Protein AF-A0A531LMM4-F1 (afdb_monomer)

Mean predicted aligned error: 3.0 Å

Sequence (105 aa):
LLLYMAEGAMGFPVFQGTPEKGVGIAYMLGSTGGYLAGFVVMAAIVGWAADRGWDRHPIKLFNAMLVAEVVMMAMGFAWLALLIGPEKSWQFGVVPFIVGDLIKV

Foldseek 3Di:
DVVLVVCQQVFHQSDPPPPVCHTHVVSCLPLCVLLVVLVVQLCVQLVVQVVVVLVVPVVSSLVSNVVSLVSSLVSSQVSNCVVPNNVVSCVPRPVVCPVVSNVVD

Structure (mmCIF, N/CA/C/O backbone):
data_AF-A0A531LMM4-F1
#
_entry.id   AF-A0A531LMM4-F1
#
loop_
_atom_site.group_PDB
_atom_site.id
_atom_site.type_symbol
_atom_site.label_atom_id
_atom_site.label_alt_id
_atom_site.label_comp_id
_atom_site.label_asym_id
_atom_site.label_entity_id
_atom_site.label_seq_id
_atom_site.pdbx_PDB_ins_code
_atom_site.Cartn_x
_atom_site.Cartn_y
_atom_site.Cartn_z
_atom_site.occupancy
_atom_site.B_iso_or_equiv
_atom_site.auth_seq_id
_atom_site.auth_comp_id
_atom_site.auth_asym_id
_atom_site.auth_atom_id
_atom_site.pdbx_PDB_model_num
ATOM 1 N N . LEU A 1 1 ? -13.487 -4.847 -3.320 1.00 92.50 1 LEU A N 1
ATOM 2 C CA . LEU A 1 1 ? -12.057 -4.849 -3.707 1.00 92.50 1 LEU A CA 1
ATOM 3 C C . LEU A 1 1 ? -11.716 -5.908 -4.756 1.00 92.50 1 LEU A C 1
ATOM 5 O O . LEU A 1 1 ? -11.157 -5.544 -5.775 1.00 92.50 1 LEU A O 1
ATOM 9 N N . LEU A 1 2 ? -12.056 -7.188 -4.566 1.00 95.38 2 LEU A N 1
ATOM 10 C CA . LEU A 1 2 ? -11.710 -8.227 -5.555 1.00 95.38 2 LEU A CA 1
ATOM 11 C C . LEU A 1 2 ? -12.324 -7.989 -6.945 1.00 95.38 2 LEU A C 1
ATOM 13 O O . LEU A 1 2 ? -11.660 -8.235 -7.941 1.00 95.38 2 LEU A O 1
ATOM 17 N N . LEU A 1 3 ? -13.544 -7.446 -7.017 1.00 96.56 3 LEU A N 1
ATOM 18 C CA . LEU A 1 3 ? -14.152 -7.044 -8.292 1.00 96.56 3 LEU A CA 1
ATOM 19 C C . LEU A 1 3 ? -13.351 -5.938 -8.996 1.00 96.56 3 LEU A C 1
ATOM 21 O O . LEU A 1 3 ? -13.054 -6.076 -10.172 1.00 96.56 3 LEU A O 1
ATOM 25 N N . TYR A 1 4 ? -12.901 -4.918 -8.259 1.00 95.88 4 TYR A N 1
ATOM 26 C CA . TYR A 1 4 ? -12.013 -3.871 -8.785 1.00 95.88 4 TYR A CA 1
ATOM 27 C C . TYR A 1 4 ? -10.687 -4.447 -9.320 1.00 95.88 4 TYR A C 1
ATOM 29 O O . TYR A 1 4 ? -10.205 -4.050 -10.377 1.00 95.88 4 TYR A O 1
ATOM 37 N N . MET A 1 5 ? -10.125 -5.453 -8.637 1.00 96.19 5 MET A N 1
ATOM 38 C CA . MET A 1 5 ? -8.946 -6.175 -9.134 1.00 96.19 5 MET A CA 1
ATOM 39 C C . MET A 1 5 ? -9.252 -6.984 -10.401 1.00 96.19 5 MET A C 1
ATOM 41 O O . MET A 1 5 ? -8.422 -7.031 -11.304 1.00 96.19 5 MET A O 1
ATOM 45 N N . ALA A 1 6 ? -10.435 -7.598 -10.488 1.00 96.25 6 ALA A N 1
ATOM 46 C CA . ALA A 1 6 ? -10.869 -8.336 -11.669 1.00 96.25 6 ALA A CA 1
ATOM 47 C C . ALA A 1 6 ? -11.084 -7.412 -12.878 1.00 96.25 6 ALA A C 1
ATOM 49 O O . ALA A 1 6 ? -10.647 -7.750 -13.973 1.00 96.25 6 ALA A O 1
ATOM 50 N N . GLU A 1 7 ? -11.680 -6.233 -12.687 1.00 96.06 7 GLU A N 1
ATOM 51 C CA . GLU A 1 7 ? -11.817 -5.209 -13.733 1.00 96.06 7 GLU A CA 1
ATOM 52 C C . GLU A 1 7 ? -10.447 -4.805 -14.289 1.00 96.06 7 GLU A C 1
ATOM 54 O O . GLU A 1 7 ? -10.229 -4.821 -15.503 1.00 96.06 7 GLU A O 1
ATOM 59 N N . GLY A 1 8 ? -9.493 -4.525 -13.399 1.00 94.50 8 GLY A N 1
ATOM 60 C CA . GLY A 1 8 ? -8.121 -4.224 -13.788 1.00 94.50 8 GLY A CA 1
ATOM 61 C C . GLY A 1 8 ? -7.437 -5.384 -14.511 1.00 94.50 8 GLY A C 1
ATOM 62 O O . GLY A 1 8 ? -6.783 -5.161 -15.528 1.00 94.50 8 GLY A O 1
ATOM 63 N N . ALA A 1 9 ? -7.640 -6.627 -14.060 1.00 94.12 9 ALA A N 1
ATOM 64 C CA . ALA A 1 9 ? -7.108 -7.827 -14.710 1.00 94.12 9 ALA A CA 1
ATOM 65 C C . ALA A 1 9 ? -7.692 -8.051 -16.116 1.00 94.12 9 ALA A C 1
ATOM 67 O O . ALA A 1 9 ? -6.961 -8.465 -17.017 1.00 94.12 9 ALA A O 1
ATOM 68 N N . MET A 1 10 ? -8.976 -7.729 -16.320 1.00 96.50 10 MET A N 1
ATOM 69 C CA . MET A 1 10 ? -9.651 -7.759 -17.626 1.00 96.50 10 MET A CA 1
ATOM 70 C C . MET A 1 10 ? -9.160 -6.664 -18.586 1.00 96.50 10 MET A C 1
ATOM 72 O O . MET A 1 10 ? -9.524 -6.678 -19.759 1.00 96.50 10 MET A O 1
ATOM 76 N N . GLY A 1 11 ? -8.312 -5.741 -18.122 1.00 93.06 11 GLY A N 1
ATOM 77 C CA . GLY A 1 11 ? -7.701 -4.705 -18.953 1.00 93.06 11 GLY A CA 1
ATOM 78 C C . GLY A 1 11 ? -8.448 -3.375 -18.955 1.00 93.06 11 GLY A C 1
ATOM 79 O O . GLY A 1 11 ? -8.083 -2.491 -19.730 1.00 93.06 11 GLY A O 1
ATOM 80 N N . PHE A 1 12 ? -9.455 -3.196 -18.094 1.00 95.12 12 PHE A N 1
ATOM 81 C CA . PHE A 1 12 ? -10.093 -1.893 -17.937 1.00 95.12 12 PHE A CA 1
ATOM 82 C C . PHE A 1 12 ? -9.137 -0.897 -17.253 1.00 95.12 12 PHE A C 1
ATOM 84 O O . PHE A 1 12 ? -8.413 -1.279 -16.327 1.00 95.12 12 PHE A O 1
ATOM 91 N N . PRO A 1 13 ? -9.125 0.385 -17.671 1.00 93.50 13 PRO A N 1
ATOM 92 C CA . PRO A 1 13 ? -8.215 1.397 -17.140 1.00 93.50 13 PRO A CA 1
ATOM 93 C C . PRO A 1 13 ? -8.704 1.946 -15.787 1.00 93.50 13 PRO A C 1
ATOM 95 O O . PRO A 1 13 ? -9.088 3.105 -15.660 1.00 93.50 13 PRO A O 1
ATOM 98 N N . VAL A 1 14 ? -8.747 1.081 -14.772 1.00 94.44 14 VAL A N 1
ATOM 99 C CA . VAL A 1 14 ? -9.257 1.406 -13.427 1.00 94.44 14 VAL A CA 1
ATOM 100 C C . VAL A 1 14 ? -8.140 1.701 -12.420 1.00 94.44 14 VAL A C 1
ATOM 102 O O . VAL A 1 14 ? -8.394 2.273 -11.357 1.00 94.44 14 VAL A O 1
ATOM 105 N N . PHE A 1 15 ? -6.899 1.310 -12.733 1.00 93.12 15 PHE A N 1
ATOM 106 C CA . PHE A 1 15 ? -5.728 1.564 -11.893 1.00 93.12 15 PHE A CA 1
ATOM 107 C C . PHE A 1 15 ? -5.098 2.927 -12.202 1.00 93.12 15 PHE A C 1
ATOM 109 O O . PHE A 1 15 ? -5.276 3.504 -13.277 1.00 93.12 15 PHE A O 1
ATOM 116 N N . GLN A 1 16 ? -4.320 3.446 -11.254 1.00 90.56 16 GLN A N 1
ATOM 117 C CA . GLN A 1 16 ? -3.695 4.757 -11.386 1.00 90.56 16 GLN A CA 1
ATOM 118 C C . GLN A 1 16 ? -2.738 4.825 -12.589 1.00 90.56 16 GLN A C 1
ATOM 120 O O . GLN A 1 16 ? -1.820 4.011 -12.727 1.00 90.56 16 GLN A O 1
ATOM 125 N N . GLY A 1 17 ? -2.910 5.861 -13.417 1.00 87.56 17 GLY A N 1
ATOM 126 C CA . GLY A 1 17 ? -2.059 6.126 -14.581 1.00 87.56 17 GLY A CA 1
ATOM 127 C C . GLY A 1 17 ? -2.251 5.139 -15.731 1.00 87.56 17 GLY A C 1
ATOM 128 O O . GLY A 1 17 ? -1.331 4.955 -16.523 1.00 87.56 17 GLY A O 1
ATOM 129 N N . THR A 1 18 ? -3.397 4.462 -15.780 1.00 87.19 18 THR A N 1
ATOM 130 C CA . THR A 1 18 ? -3.785 3.614 -16.907 1.00 87.19 18 THR A CA 1
ATOM 131 C C . THR A 1 18 ? -4.709 4.399 -17.848 1.00 87.19 18 THR A C 1
ATOM 133 O O . THR A 1 18 ? -5.528 5.179 -17.356 1.00 87.19 18 THR A O 1
ATOM 136 N N . PRO A 1 19 ? -4.597 4.213 -19.179 1.00 85.44 19 PRO A N 1
ATOM 137 C CA . PRO A 1 19 ? -3.823 3.179 -19.873 1.00 85.44 19 PRO A CA 1
ATOM 138 C C . PRO A 1 19 ? -2.347 3.520 -20.151 1.00 85.44 19 PRO A C 1
ATOM 140 O O . PRO A 1 19 ? -1.613 2.645 -20.607 1.00 85.44 19 PRO A O 1
ATOM 143 N N . GLU A 1 20 ? -1.876 4.741 -19.879 1.00 87.69 20 GLU A N 1
ATOM 144 C CA . GLU A 1 20 ? -0.544 5.198 -20.313 1.00 87.69 20 GLU A CA 1
ATOM 145 C C . GLU A 1 20 ? 0.611 4.383 -19.710 1.00 87.69 20 GLU A C 1
ATOM 147 O O . GLU A 1 20 ? 1.637 4.180 -20.356 1.00 87.69 20 GLU A O 1
ATOM 152 N N . LYS A 1 21 ? 0.447 3.889 -18.477 1.00 82.69 21 LYS A N 1
ATOM 153 C CA . LYS A 1 21 ? 1.429 3.050 -17.769 1.00 82.69 21 LYS A CA 1
ATOM 154 C C . LYS A 1 21 ? 1.178 1.543 -17.923 1.00 82.69 21 LYS A C 1
ATOM 156 O O . LYS A 1 21 ? 1.814 0.751 -17.231 1.00 82.69 21 LYS A O 1
ATOM 161 N N . GLY A 1 22 ? 0.274 1.144 -18.818 1.00 88.25 22 GLY A N 1
ATOM 162 C CA . GLY A 1 22 ? -0.125 -0.245 -19.055 1.00 88.25 22 GLY A CA 1
ATOM 163 C C . GLY A 1 22 ? -1.501 -0.588 -18.478 1.00 88.25 22 GLY A C 1
ATOM 164 O O . GLY A 1 22 ? -2.102 0.204 -17.764 1.00 88.25 22 GLY A O 1
ATOM 165 N N . VAL A 1 23 ? -2.010 -1.778 -18.802 1.00 92.44 23 VAL A N 1
ATOM 166 C CA . VAL A 1 23 ? -3.313 -2.302 -18.348 1.00 92.44 23 VAL A CA 1
ATOM 167 C C . VAL A 1 23 ? -3.233 -3.812 -18.118 1.00 92.44 23 VAL A C 1
ATOM 169 O O . VAL A 1 23 ? -2.266 -4.464 -18.527 1.00 92.44 23 VAL A O 1
ATOM 172 N N . GLY A 1 24 ? -4.262 -4.389 -17.495 1.00 93.06 24 GLY A N 1
ATOM 173 C CA . GLY A 1 24 ? -4.412 -5.840 -17.417 1.00 93.06 24 GLY A CA 1
ATOM 174 C C . GLY A 1 24 ? -3.458 -6.506 -16.431 1.00 93.06 24 GLY A C 1
ATOM 175 O O . GLY A 1 24 ? -2.815 -5.872 -15.591 1.00 93.06 24 GLY A O 1
ATOM 176 N N . ILE A 1 25 ? -3.318 -7.820 -16.592 1.00 92.50 25 ILE A N 1
ATOM 177 C CA . ILE A 1 25 ? -2.416 -8.654 -15.786 1.00 92.50 25 ILE A CA 1
ATOM 178 C C . ILE A 1 25 ? -0.957 -8.179 -15.889 1.00 92.50 25 ILE A C 1
ATOM 180 O O . ILE A 1 25 ? -0.230 -8.240 -14.903 1.00 92.50 25 ILE A O 1
ATOM 184 N N . ALA A 1 26 ? -0.527 -7.653 -17.041 1.00 91.31 26 ALA A N 1
ATOM 185 C CA . ALA A 1 26 ? 0.829 -7.127 -17.208 1.00 91.31 26 ALA A CA 1
ATOM 186 C C . ALA A 1 26 ? 1.114 -5.939 -16.273 1.00 91.31 26 ALA A C 1
ATOM 188 O O . ALA A 1 26 ? 2.182 -5.886 -15.668 1.00 91.31 26 ALA A O 1
ATOM 189 N N . TYR A 1 27 ? 0.147 -5.029 -16.093 1.00 92.50 27 TYR A N 1
ATOM 190 C CA . TYR A 1 27 ? 0.244 -3.966 -15.088 1.00 92.50 27 TYR A CA 1
ATOM 191 C C . TYR A 1 27 ? 0.306 -4.561 -13.676 1.00 92.50 27 TYR A C 1
ATOM 193 O O . TYR A 1 27 ? 1.168 -4.190 -12.882 1.00 92.50 27 TYR A O 1
ATOM 201 N N . MET A 1 28 ? -0.562 -5.535 -13.382 1.00 93.50 28 MET A N 1
ATOM 202 C CA . MET A 1 28 ? -0.640 -6.173 -12.063 1.00 93.50 28 MET A CA 1
ATOM 203 C C . MET A 1 28 ? 0.589 -7.011 -11.696 1.00 93.50 28 MET A C 1
ATOM 205 O O . MET A 1 28 ? 0.830 -7.228 -10.517 1.00 93.50 28 MET A O 1
ATOM 209 N N . LEU A 1 29 ? 1.365 -7.489 -12.668 1.00 93.06 29 LEU A N 1
ATOM 210 C CA . LEU A 1 29 ? 2.630 -8.200 -12.442 1.00 93.06 29 LEU A CA 1
ATOM 211 C C . LEU A 1 29 ? 3.858 -7.285 -12.591 1.00 93.06 29 LEU A C 1
ATOM 213 O O . LEU A 1 29 ? 4.989 -7.742 -12.439 1.00 93.06 29 LEU A O 1
ATOM 217 N N . GLY A 1 30 ? 3.647 -6.001 -12.890 1.00 92.44 30 GLY A N 1
ATOM 218 C CA . GLY A 1 30 ? 4.696 -4.993 -12.994 1.00 92.44 30 GLY A CA 1
ATOM 219 C C . GLY A 1 30 ? 5.163 -4.476 -11.631 1.00 92.44 30 GLY A C 1
ATOM 220 O O . GLY A 1 30 ? 5.045 -5.140 -10.601 1.00 92.44 30 GLY A O 1
ATOM 221 N N . SER A 1 31 ? 5.678 -3.246 -11.598 1.00 92.00 31 SER A N 1
ATOM 222 C CA . SER A 1 31 ? 6.201 -2.615 -10.375 1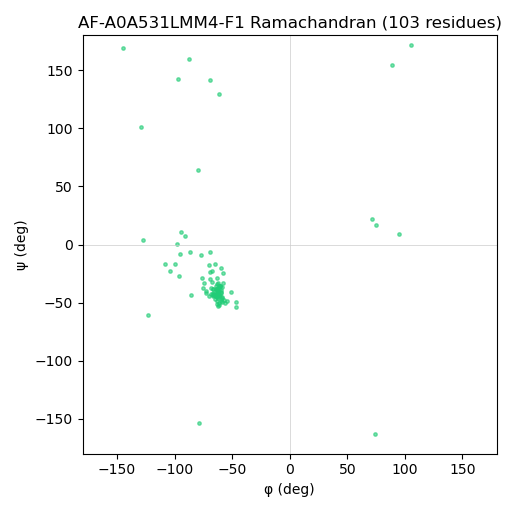.00 92.00 31 SER A CA 1
ATOM 223 C C . SER A 1 31 ? 5.147 -2.357 -9.289 1.00 92.00 31 SER A C 1
ATOM 225 O O . SER A 1 31 ? 5.508 -2.160 -8.133 1.00 92.00 31 SER A O 1
ATOM 227 N N . THR A 1 32 ? 3.856 -2.379 -9.629 1.00 91.12 32 THR A N 1
ATOM 228 C CA . THR A 1 32 ? 2.741 -2.112 -8.705 1.00 91.12 32 THR A CA 1
ATOM 229 C C . THR A 1 32 ? 2.126 -3.378 -8.103 1.00 91.12 32 THR A C 1
ATOM 231 O O . THR A 1 32 ? 1.320 -3.281 -7.178 1.00 91.12 32 THR A O 1
ATOM 234 N N . GLY A 1 33 ? 2.509 -4.569 -8.575 1.00 93.62 33 GLY A N 1
ATOM 235 C CA . GLY A 1 33 ? 1.845 -5.827 -8.221 1.00 93.62 33 GLY A CA 1
ATOM 236 C C . GLY A 1 33 ? 1.822 -6.148 -6.732 1.00 93.62 33 GLY A C 1
ATOM 237 O O . GLY A 1 33 ? 0.766 -6.462 -6.179 1.00 93.62 33 GLY A O 1
ATOM 238 N N . GLY A 1 34 ? 2.962 -5.988 -6.057 1.00 95.75 34 GLY A N 1
ATOM 239 C CA . GLY A 1 34 ? 3.056 -6.188 -4.609 1.00 95.75 34 GLY A CA 1
ATOM 240 C C . GLY A 1 34 ? 2.146 -5.258 -3.807 1.00 95.75 34 GLY A C 1
ATOM 241 O O . GLY A 1 34 ? 1.562 -5.692 -2.817 1.00 95.75 34 GLY A O 1
ATOM 242 N N . TYR A 1 35 ? 1.959 -4.016 -4.264 1.00 96.00 35 TYR A N 1
ATOM 243 C CA . TYR A 1 35 ? 1.061 -3.050 -3.625 1.00 96.00 35 TYR A CA 1
ATOM 244 C C . TYR A 1 35 ? -0.405 -3.413 -3.857 1.00 96.00 35 TYR A C 1
ATOM 246 O O . TYR A 1 35 ? -1.200 -3.335 -2.928 1.00 96.00 35 TYR A O 1
ATOM 254 N N . LEU A 1 36 ? -0.772 -3.874 -5.059 1.00 96.25 36 LEU A N 1
ATOM 255 C CA . L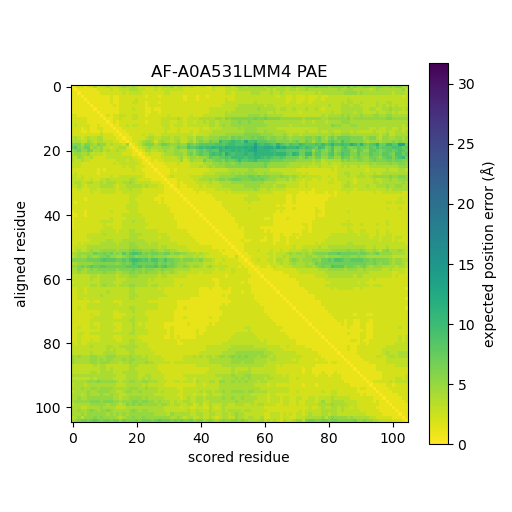EU A 1 36 ? -2.136 -4.333 -5.352 1.00 96.25 36 LEU A CA 1
ATOM 256 C C . LEU A 1 36 ? -2.515 -5.555 -4.504 1.00 96.25 36 LEU A C 1
ATOM 258 O O . LEU A 1 36 ? -3.602 -5.595 -3.926 1.00 96.25 36 LEU A O 1
ATOM 262 N N . ALA A 1 37 ? -1.608 -6.527 -4.381 1.00 96.69 37 ALA A N 1
ATOM 263 C CA . ALA A 1 37 ? -1.792 -7.671 -3.491 1.00 96.69 37 ALA A CA 1
ATOM 264 C C . ALA A 1 37 ? -1.843 -7.233 -2.017 1.00 96.69 37 ALA A C 1
ATOM 266 O O . ALA A 1 37 ? -2.731 -7.656 -1.273 1.00 96.69 37 ALA A O 1
ATOM 267 N N . GLY A 1 38 ? -0.940 -6.337 -1.610 1.00 97.25 38 GLY A N 1
ATOM 268 C CA . GLY A 1 38 ? -0.923 -5.740 -0.278 1.00 97.25 38 GLY A CA 1
ATOM 269 C C . GLY A 1 38 ? -2.219 -4.999 0.060 1.00 97.25 38 GLY A C 1
ATOM 270 O O . GLY A 1 38 ? -2.697 -5.108 1.182 1.00 97.25 38 GLY A O 1
ATOM 271 N N . PHE A 1 39 ? -2.848 -4.333 -0.910 1.00 96.19 39 PHE A N 1
ATOM 272 C CA . PHE A 1 39 ? -4.146 -3.668 -0.753 1.00 96.19 39 PHE A CA 1
ATOM 273 C C . PHE A 1 39 ? -5.260 -4.651 -0.384 1.00 96.19 39 PHE A C 1
ATOM 275 O O . PHE A 1 39 ? -6.122 -4.347 0.441 1.00 96.19 39 PHE A O 1
ATOM 282 N N . VAL A 1 40 ? -5.246 -5.852 -0.970 1.00 97.75 40 VAL A N 1
ATOM 283 C CA . VAL A 1 40 ? -6.205 -6.912 -0.627 1.00 97.75 40 VAL A CA 1
ATOM 284 C C . VAL A 1 40 ? -5.994 -7.392 0.805 1.00 97.75 40 VAL A C 1
ATOM 286 O O . VAL A 1 40 ? -6.963 -7.526 1.554 1.00 97.75 40 VAL A O 1
ATOM 289 N N . VAL A 1 41 ? -4.737 -7.593 1.205 1.00 98.06 41 VAL A N 1
ATOM 290 C CA . VAL A 1 41 ? -4.386 -7.989 2.575 1.00 98.06 41 VAL A CA 1
ATOM 291 C C . VAL A 1 41 ? -4.755 -6.896 3.579 1.00 98.06 41 VAL A C 1
ATOM 293 O O . VAL A 1 41 ? -5.370 -7.190 4.601 1.00 98.06 41 VAL A O 1
ATOM 296 N N . MET A 1 42 ? -4.467 -5.633 3.266 1.00 97.81 42 MET A N 1
ATOM 297 C CA . MET A 1 42 ? -4.849 -4.479 4.076 1.00 97.81 42 MET A CA 1
ATOM 298 C C . MET A 1 42 ? -6.360 -4.434 4.302 1.00 97.81 42 MET A C 1
ATOM 300 O O . MET A 1 42 ? -6.806 -4.340 5.444 1.00 97.81 42 MET A O 1
ATOM 304 N N . ALA A 1 43 ? -7.157 -4.551 3.235 1.00 97.38 43 ALA A N 1
ATOM 305 C CA . ALA A 1 43 ? -8.613 -4.546 3.345 1.00 97.38 43 ALA A CA 1
ATOM 306 C C . ALA A 1 43 ? -9.135 -5.704 4.210 1.00 97.38 43 ALA A C 1
ATOM 308 O O . ALA A 1 43 ? -10.089 -5.518 4.964 1.00 97.38 43 ALA A O 1
ATOM 309 N N . ALA A 1 44 ? -8.499 -6.878 4.146 1.00 97.94 44 ALA A N 1
ATOM 310 C CA . ALA A 1 44 ? -8.840 -8.006 5.006 1.00 97.94 44 ALA A CA 1
ATOM 311 C C . ALA A 1 44 ? -8.514 -7.732 6.485 1.00 97.94 44 ALA A C 1
ATOM 313 O O . ALA A 1 44 ? -9.346 -8.011 7.346 1.00 97.94 44 ALA A O 1
ATOM 314 N N . ILE A 1 45 ? -7.344 -7.152 6.787 1.00 97.94 45 ILE A N 1
ATOM 315 C CA . ILE A 1 45 ? -6.933 -6.802 8.159 1.00 97.94 45 ILE A CA 1
ATOM 316 C C . ILE A 1 45 ? -7.880 -5.755 8.757 1.00 97.94 45 ILE A C 1
ATOM 318 O O . ILE A 1 45 ? -8.402 -5.946 9.857 1.00 97.94 45 ILE A O 1
ATOM 322 N N . VAL A 1 46 ? -8.126 -4.660 8.031 1.00 97.62 46 VAL A N 1
ATOM 323 C CA . VAL A 1 46 ? -8.990 -3.569 8.506 1.00 97.62 46 VAL A CA 1
ATOM 324 C C . VAL A 1 46 ? -10.441 -4.035 8.616 1.00 97.62 46 VAL A C 1
ATOM 326 O O . VAL A 1 46 ? -11.080 -3.773 9.633 1.00 97.62 46 VAL A O 1
ATOM 329 N N . GLY A 1 47 ? -10.947 -4.787 7.631 1.00 9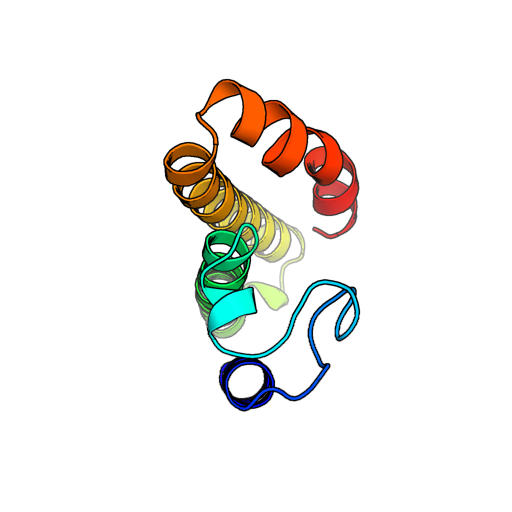7.12 47 GLY A N 1
ATOM 330 C CA . GLY A 1 47 ? -12.292 -5.368 7.675 1.00 97.12 47 GLY A CA 1
ATOM 331 C C . GLY A 1 47 ? -12.484 -6.297 8.875 1.00 97.12 47 GLY A C 1
ATOM 332 O O . GLY A 1 47 ? -13.440 -6.151 9.627 1.00 97.12 47 GLY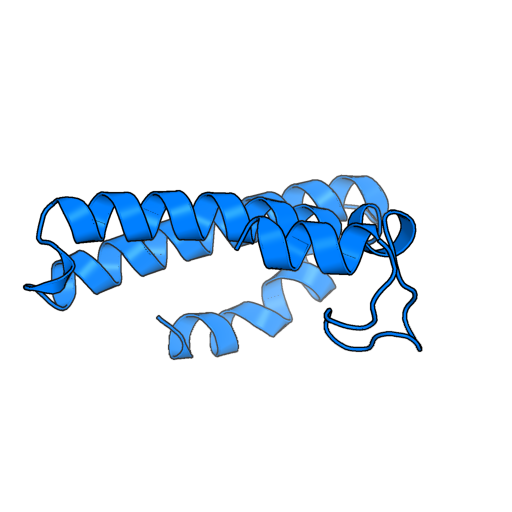 A O 1
ATOM 333 N N . TRP A 1 48 ? -11.512 -7.173 9.143 1.00 97.94 48 TRP A N 1
ATOM 334 C CA . TRP A 1 48 ? -11.532 -8.067 10.304 1.00 97.94 48 TRP A CA 1
ATOM 335 C C . TRP A 1 48 ? -11.546 -7.325 11.652 1.00 97.94 48 TRP A C 1
ATOM 337 O O . TRP A 1 48 ? -12.166 -7.798 12.615 1.00 97.94 48 TRP A O 1
ATOM 347 N N . ALA A 1 49 ? -10.854 -6.184 11.739 1.00 97.38 49 ALA A N 1
ATOM 348 C CA . ALA A 1 49 ? -10.852 -5.332 12.926 1.00 97.38 49 ALA A CA 1
ATOM 349 C C . ALA A 1 49 ? -12.191 -4.593 13.083 1.00 97.38 49 ALA A C 1
ATOM 351 O O . ALA A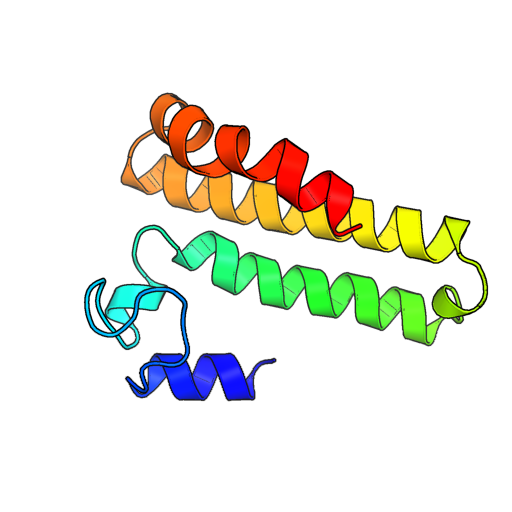 1 49 ? -12.743 -4.538 14.186 1.00 97.38 49 ALA A O 1
ATOM 352 N N . ALA A 1 50 ? -12.745 -4.081 11.981 1.00 97.00 50 ALA A N 1
ATOM 353 C CA . ALA A 1 50 ? -14.059 -3.445 11.954 1.00 97.00 50 ALA A CA 1
ATOM 354 C C . ALA A 1 50 ? -15.172 -4.419 12.379 1.00 97.00 50 ALA A C 1
ATOM 356 O O . ALA A 1 50 ? -15.968 -4.081 13.251 1.00 97.00 50 ALA A O 1
ATOM 357 N N . ASP A 1 51 ? -15.150 -5.668 11.905 1.00 97.25 51 ASP A N 1
ATOM 358 C CA . ASP A 1 51 ? -16.102 -6.717 12.311 1.00 97.25 51 ASP A CA 1
ATOM 359 C C . ASP A 1 51 ? -16.062 -7.019 13.824 1.00 97.25 51 ASP A C 1
ATOM 361 O O . ASP A 1 51 ? -17.018 -7.541 14.399 1.00 97.25 51 ASP A O 1
ATOM 365 N N . ARG A 1 52 ? -14.962 -6.665 14.506 1.00 96.00 52 ARG A N 1
ATOM 366 C CA . ARG A 1 52 ? -14.795 -6.775 15.969 1.00 96.00 52 ARG A CA 1
ATOM 367 C C . ARG A 1 52 ? -15.212 -5.519 16.729 1.00 96.00 52 ARG A C 1
ATOM 369 O O . ARG A 1 52 ? -14.972 -5.425 17.934 1.00 96.00 52 ARG A O 1
ATOM 376 N N . GLY A 1 53 ? -15.809 -4.547 16.048 1.00 95.38 53 GLY A N 1
ATOM 377 C CA . GLY A 1 53 ? -16.242 -3.287 16.636 1.00 95.38 53 GLY A CA 1
ATOM 378 C C . GLY A 1 53 ? -15.095 -2.319 16.928 1.00 95.38 53 GLY A C 1
ATOM 379 O O . GLY A 1 53 ? -15.260 -1.417 17.752 1.00 95.38 53 GLY A O 1
ATOM 380 N N . TRP A 1 54 ? -13.906 -2.514 16.338 1.00 96.75 54 TRP A N 1
ATOM 381 C CA . TRP A 1 54 ? -12.791 -1.578 16.534 1.0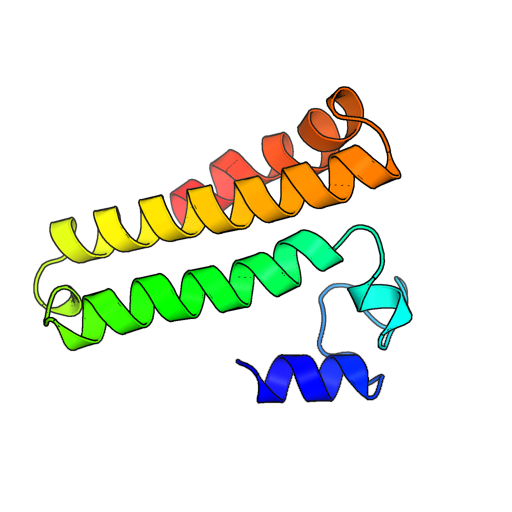0 96.75 54 TRP A CA 1
ATOM 382 C C . TRP A 1 54 ? -13.054 -0.236 15.849 1.00 96.75 54 TRP A C 1
ATOM 384 O O . TRP A 1 54 ? -12.539 0.779 16.306 1.00 96.75 54 TRP A O 1
ATOM 394 N N . ASP A 1 55 ? -13.916 -0.221 14.835 1.00 94.50 55 ASP A N 1
ATOM 395 C CA . ASP A 1 55 ? -14.450 0.968 14.167 1.00 94.50 55 ASP A CA 1
ATOM 396 C C . ASP A 1 55 ? -15.185 1.930 15.120 1.00 94.50 55 ASP A C 1
ATOM 398 O O . ASP A 1 55 ? -15.217 3.136 14.888 1.00 94.50 55 ASP A O 1
ATOM 402 N N . ARG A 1 56 ? -15.696 1.431 16.254 1.00 95.38 56 ARG A N 1
ATOM 403 C CA . ARG A 1 56 ? -16.313 2.246 17.318 1.00 95.38 56 ARG A CA 1
ATOM 404 C C . ARG A 1 56 ? -15.297 2.970 18.207 1.00 95.38 56 ARG A C 1
ATOM 406 O O . ARG A 1 56 ? -15.681 3.785 19.045 1.00 95.38 56 ARG A O 1
ATOM 413 N N . HIS A 1 57 ? -14.009 2.657 18.071 1.00 96.38 57 HIS A N 1
ATOM 414 C CA . HIS A 1 57 ? -12.930 3.199 18.888 1.00 96.38 57 HIS A CA 1
ATOM 415 C C . HIS A 1 57 ? -11.804 3.741 17.997 1.00 96.38 57 HIS A C 1
ATOM 417 O O . HIS A 1 57 ? -10.949 2.960 17.575 1.00 96.38 57 HIS A O 1
ATOM 423 N N . PRO A 1 58 ? -11.723 5.069 17.787 1.00 93.94 58 PRO A N 1
ATOM 424 C CA . PRO A 1 58 ? -10.780 5.673 16.843 1.00 93.94 58 PRO A CA 1
ATOM 425 C C . PRO A 1 58 ? -9.328 5.213 17.019 1.00 93.94 58 PRO A C 1
ATOM 427 O O . PRO A 1 58 ? -8.671 4.882 16.045 1.00 93.94 58 PRO A O 1
ATOM 430 N N . ILE A 1 59 ? -8.848 5.082 18.261 1.00 96.25 59 ILE A N 1
ATOM 431 C CA . ILE A 1 59 ? -7.476 4.626 18.548 1.00 96.25 59 ILE A CA 1
ATOM 432 C C . ILE A 1 59 ? -7.256 3.157 18.140 1.00 96.25 59 ILE A C 1
ATOM 434 O O . ILE A 1 59 ? -6.191 2.803 17.641 1.00 96.25 59 ILE A O 1
ATOM 438 N N . LYS A 1 60 ? -8.250 2.277 18.342 1.00 95.69 60 LYS A N 1
ATOM 439 C CA . LYS A 1 60 ? -8.138 0.863 17.944 1.00 95.69 60 LYS A CA 1
ATOM 440 C C . LYS A 1 60 ? -8.151 0.731 16.425 1.00 95.69 60 LYS A C 1
ATOM 442 O O . LYS A 1 60 ? -7.334 -0.012 15.886 1.00 95.69 60 LYS A O 1
ATOM 447 N N . LEU A 1 61 ? -9.048 1.459 15.757 1.00 96.06 61 LEU A N 1
ATOM 448 C CA . LEU A 1 61 ? -9.121 1.481 14.300 1.00 96.06 61 LEU A CA 1
ATOM 449 C C . LEU A 1 61 ? -7.833 2.047 13.688 1.00 96.06 61 LEU A C 1
ATOM 451 O O . LEU A 1 61 ? -7.264 1.404 12.814 1.00 96.06 61 LEU A O 1
ATOM 455 N N . PHE A 1 62 ? -7.328 3.167 14.212 1.00 96.31 62 PHE A N 1
ATOM 456 C CA . PHE A 1 62 ? -6.061 3.774 13.797 1.00 96.31 62 PHE A CA 1
ATOM 457 C C . PHE A 1 62 ? -4.900 2.776 13.876 1.00 96.31 62 PHE A C 1
ATOM 459 O O . PHE A 1 62 ? -4.175 2.583 12.906 1.00 96.31 62 PHE A O 1
ATOM 466 N N . ASN A 1 63 ? -4.762 2.057 14.995 1.00 96.50 63 ASN A N 1
ATOM 467 C CA . ASN A 1 63 ? -3.713 1.044 15.137 1.00 96.50 63 ASN A CA 1
ATOM 468 C C . ASN A 1 63 ? -3.872 -0.115 14.139 1.00 96.50 63 ASN A C 1
ATOM 470 O O . ASN A 1 63 ? -2.876 -0.606 13.611 1.00 96.50 63 ASN A O 1
ATOM 474 N N . ALA A 1 64 ? -5.103 -0.560 13.864 1.00 97.25 64 ALA A N 1
ATOM 475 C CA . ALA A 1 64 ? -5.350 -1.598 12.863 1.00 97.25 64 ALA A CA 1
ATOM 476 C C . ALA A 1 64 ? -5.000 -1.122 11.447 1.00 97.25 64 ALA A C 1
ATOM 478 O O . ALA A 1 64 ? -4.369 -1.864 10.695 1.00 97.25 64 ALA A O 1
ATOM 479 N N . MET A 1 65 ? -5.370 0.113 11.103 1.00 97.25 65 MET A N 1
ATOM 480 C CA . MET A 1 65 ? -5.038 0.737 9.824 1.00 97.25 65 MET A CA 1
ATOM 481 C C . MET A 1 65 ? -3.527 0.918 9.668 1.00 97.25 65 MET A C 1
ATOM 483 O O . MET A 1 65 ? -2.988 0.543 8.634 1.00 97.25 65 MET A O 1
ATOM 487 N N . LEU A 1 66 ? -2.823 1.368 10.711 1.00 97.38 66 LEU A N 1
ATOM 488 C CA . LEU A 1 66 ? -1.367 1.515 10.692 1.00 97.38 66 LEU A CA 1
ATOM 489 C C . LEU A 1 66 ? -0.6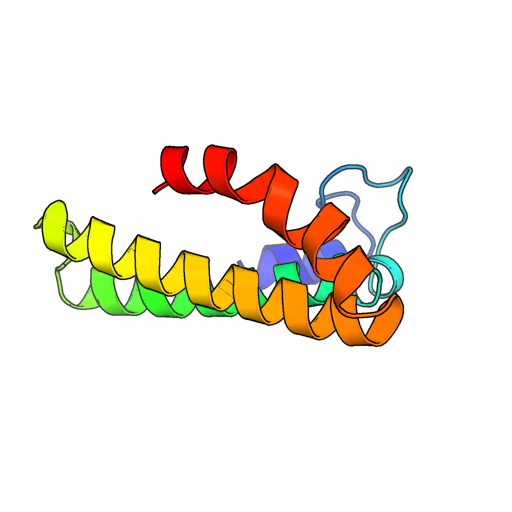56 0.172 10.467 1.00 97.38 66 LEU A C 1
ATOM 491 O O . LEU A 1 66 ? 0.272 0.083 9.667 1.00 97.38 66 LEU A O 1
ATOM 495 N N . VAL A 1 67 ? -1.103 -0.895 11.136 1.00 97.81 67 VAL A N 1
ATOM 496 C CA . VAL A 1 67 ? -0.559 -2.246 10.914 1.00 97.81 67 VAL A CA 1
ATOM 497 C C . VAL A 1 67 ? -0.839 -2.720 9.488 1.00 97.81 67 VAL A C 1
ATOM 499 O O . VAL A 1 67 ? 0.053 -3.258 8.834 1.00 97.81 67 VAL A O 1
ATOM 502 N N . ALA A 1 68 ? -2.057 -2.513 8.993 1.00 98.00 68 ALA A N 1
ATOM 503 C CA . ALA A 1 68 ? -2.444 -2.905 7.644 1.00 98.00 68 ALA A CA 1
ATOM 504 C C . ALA A 1 68 ? -1.637 -2.154 6.565 1.00 98.00 68 ALA A C 1
ATOM 506 O O . ALA A 1 68 ? -1.221 -2.766 5.581 1.00 98.00 68 ALA A O 1
ATOM 507 N N . GLU A 1 69 ? -1.357 -0.868 6.788 1.00 97.56 69 GLU A N 1
ATOM 508 C CA . GLU A 1 69 ? -0.496 -0.022 5.954 1.00 97.56 69 GLU A CA 1
ATOM 509 C C . GLU A 1 69 ? 0.937 -0.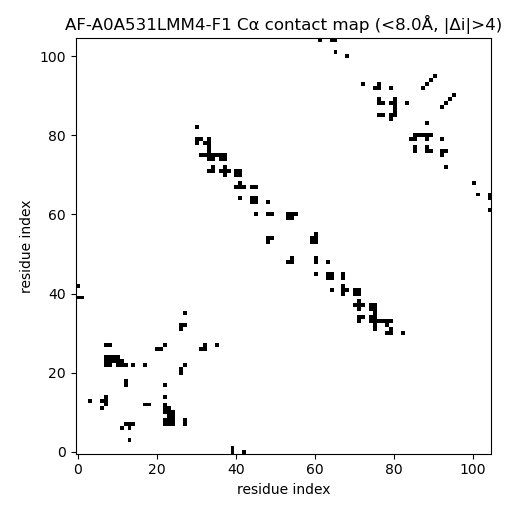551 5.906 1.00 97.56 69 GLU A C 1
ATOM 511 O O . GLU A 1 69 ? 1.477 -0.789 4.827 1.00 97.56 69 GLU A O 1
ATOM 516 N N . VAL A 1 70 ? 1.534 -0.841 7.068 1.00 97.56 70 VAL A N 1
ATOM 517 C CA . VAL A 1 70 ? 2.887 -1.411 7.144 1.00 97.56 70 VAL A CA 1
ATOM 518 C C . VAL A 1 70 ? 2.968 -2.751 6.410 1.00 97.56 70 VAL A C 1
ATOM 520 O O . VAL A 1 70 ? 3.941 -2.999 5.698 1.00 97.56 70 VAL A O 1
ATOM 523 N N . VAL A 1 71 ? 1.952 -3.611 6.538 1.00 98.19 71 VAL A N 1
ATOM 524 C CA . VAL A 1 71 ? 1.902 -4.897 5.824 1.00 98.19 71 VAL A CA 1
ATOM 525 C C . VAL A 1 71 ? 1.812 -4.689 4.311 1.00 98.19 71 VAL A C 1
ATOM 527 O O . VAL A 1 71 ? 2.569 -5.316 3.568 1.00 98.19 71 VAL A O 1
ATOM 530 N N . MET A 1 72 ? 0.935 -3.796 3.846 1.00 97.75 72 MET A N 1
ATOM 531 C CA . MET A 1 72 ? 0.801 -3.468 2.423 1.00 97.75 72 MET A CA 1
ATOM 532 C C . MET A 1 72 ? 2.114 -2.926 1.853 1.00 97.75 72 MET A C 1
ATOM 534 O O . MET A 1 72 ? 2.592 -3.420 0.828 1.00 97.75 72 MET A O 1
ATOM 538 N N . MET A 1 73 ? 2.744 -1.990 2.565 1.00 97.12 73 MET A N 1
ATOM 539 C CA . MET A 1 73 ? 4.019 -1.394 2.179 1.00 97.12 73 MET A CA 1
ATOM 540 C C . MET A 1 73 ? 5.148 -2.429 2.148 1.00 97.12 73 MET A C 1
ATOM 542 O O . MET A 1 73 ? 5.941 -2.451 1.209 1.00 97.12 73 MET A O 1
ATOM 546 N N . ALA A 1 74 ? 5.209 -3.333 3.130 1.00 97.56 74 ALA A N 1
ATOM 547 C CA . ALA A 1 74 ? 6.200 -4.405 3.166 1.00 97.56 74 ALA A CA 1
ATOM 548 C C . ALA A 1 74 ? 6.047 -5.372 1.981 1.00 97.56 74 ALA A C 1
ATOM 550 O O . ALA A 1 74 ? 7.046 -5.778 1.387 1.00 97.56 74 ALA A O 1
ATOM 551 N N . MET A 1 75 ? 4.811 -5.711 1.599 1.00 98.12 75 MET A N 1
ATOM 552 C CA . MET A 1 75 ? 4.539 -6.544 0.422 1.00 98.12 75 MET A CA 1
ATOM 553 C C . MET A 1 75 ? 4.929 -5.839 -0.882 1.00 98.12 75 MET A C 1
ATOM 555 O O . MET A 1 75 ? 5.574 -6.448 -1.739 1.00 98.12 75 MET A O 1
ATOM 559 N N . GLY A 1 76 ? 4.590 -4.553 -1.016 1.00 97.31 76 GLY A N 1
ATOM 560 C CA . GLY A 1 76 ? 5.007 -3.714 -2.138 1.00 97.31 76 G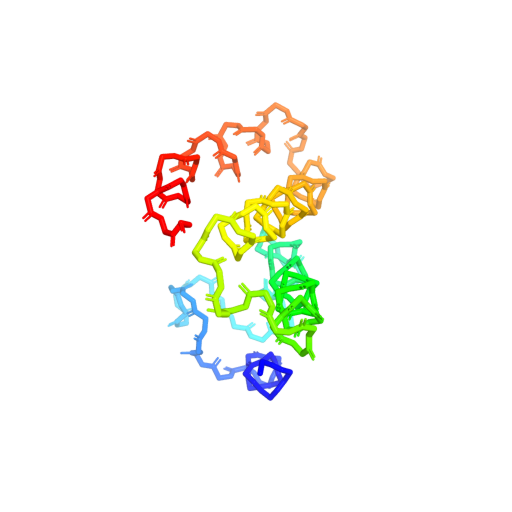LY A CA 1
ATOM 561 C C . GLY A 1 76 ? 6.527 -3.625 -2.266 1.00 97.31 76 GLY A C 1
ATOM 562 O O . GLY A 1 76 ? 7.078 -3.919 -3.328 1.00 97.31 76 GLY A O 1
ATOM 563 N N . PHE A 1 77 ? 7.212 -3.332 -1.158 1.00 97.75 77 PHE A N 1
ATOM 564 C CA . PHE A 1 77 ? 8.669 -3.286 -1.086 1.00 97.75 77 PHE A CA 1
ATOM 565 C C . PHE A 1 77 ? 9.308 -4.625 -1.459 1.00 97.75 77 PHE A C 1
ATOM 567 O O . PHE A 1 77 ? 10.227 -4.642 -2.275 1.00 97.75 77 PHE A O 1
ATOM 574 N N . ALA A 1 78 ? 8.837 -5.739 -0.888 1.00 97.81 78 ALA A N 1
ATOM 575 C CA . ALA A 1 78 ? 9.398 -7.064 -1.145 1.00 97.81 78 ALA A CA 1
ATOM 576 C C . ALA A 1 78 ? 9.274 -7.443 -2.625 1.00 97.81 78 ALA A C 1
ATOM 578 O O . ALA A 1 78 ? 10.243 -7.890 -3.234 1.00 97.81 78 ALA A O 1
ATOM 579 N N . TRP A 1 79 ? 8.108 -7.196 -3.225 1.00 97.69 79 TRP A N 1
ATOM 580 C CA . TRP A 1 79 ? 7.879 -7.416 -4.650 1.00 97.69 79 TRP A CA 1
ATOM 581 C C . TRP A 1 79 ? 8.800 -6.556 -5.516 1.00 97.69 79 TRP A C 1
ATOM 583 O O . TRP A 1 79 ? 9.508 -7.062 -6.385 1.00 97.69 79 TRP A O 1
ATOM 593 N N . LEU A 1 80 ? 8.836 -5.248 -5.259 1.00 96.69 80 LEU A N 1
ATOM 594 C CA . LEU A 1 80 ? 9.629 -4.320 -6.053 1.00 96.69 80 LEU A CA 1
ATOM 595 C C . LEU A 1 80 ? 11.137 -4.560 -5.866 1.00 96.69 80 LEU A C 1
ATOM 597 O O . LEU A 1 80 ? 11.903 -4.442 -6.820 1.00 96.69 80 LEU A O 1
ATOM 601 N N . ALA A 1 81 ? 11.567 -4.989 -4.677 1.00 97.62 81 ALA A N 1
ATOM 602 C CA . ALA A 1 81 ? 12.953 -5.350 -4.396 1.00 97.62 81 ALA A CA 1
ATOM 603 C C . ALA A 1 81 ? 13.419 -6.547 -5.234 1.00 97.62 81 ALA A C 1
ATOM 605 O O . ALA A 1 81 ? 14.572 -6.559 -5.663 1.00 97.62 81 ALA A O 1
ATOM 606 N N . LEU A 1 82 ? 12.534 -7.505 -5.529 1.00 97.12 82 LEU A N 1
ATOM 607 C CA . LEU A 1 82 ? 12.837 -8.617 -6.436 1.00 97.12 82 LEU A CA 1
ATOM 608 C C . LEU A 1 82 ? 12.994 -8.162 -7.894 1.00 97.12 82 LEU A C 1
ATOM 610 O O . LEU A 1 82 ? 13.749 -8.777 -8.641 1.00 97.12 82 LEU A O 1
ATOM 614 N N . LEU A 1 83 ? 12.307 -7.089 -8.300 1.00 95.69 83 LEU A N 1
ATOM 615 C CA . LEU A 1 83 ? 12.339 -6.588 -9.677 1.00 95.69 83 LEU A CA 1
ATOM 616 C C . LEU A 1 83 ? 13.506 -5.632 -9.948 1.00 95.69 83 LEU A C 1
ATOM 618 O O . LEU A 1 83 ? 14.128 -5.703 -11.006 1.00 95.69 83 LEU A O 1
ATOM 622 N N . ILE A 1 84 ? 13.784 -4.707 -9.024 1.00 96.50 84 ILE A N 1
ATOM 623 C CA . ILE A 1 84 ? 14.738 -3.605 -9.247 1.00 96.50 84 ILE A CA 1
ATOM 624 C C . ILE A 1 84 ? 15.819 -3.483 -8.164 1.00 96.50 84 ILE A C 1
ATOM 626 O O . ILE A 1 84 ? 16.646 -2.571 -8.227 1.00 96.50 84 ILE A O 1
ATOM 630 N N . GLY A 1 85 ? 15.846 -4.401 -7.196 1.00 97.19 85 GLY A N 1
ATOM 631 C CA . GLY A 1 85 ? 16.770 -4.400 -6.063 1.00 97.19 85 GLY A CA 1
ATOM 632 C C . GLY A 1 85 ? 16.247 -3.620 -4.845 1.00 97.19 85 GLY A C 1
ATOM 633 O O . GLY A 1 85 ? 15.447 -2.691 -4.996 1.00 97.19 85 GLY A O 1
ATOM 634 N N . PRO A 1 86 ? 16.702 -3.963 -3.624 1.00 96.75 86 PRO A N 1
ATOM 635 C CA . PRO A 1 86 ? 16.180 -3.399 -2.375 1.00 96.75 86 PRO A CA 1
ATOM 636 C C . PRO A 1 86 ? 16.428 -1.893 -2.241 1.00 96.75 86 PRO A C 1
ATOM 638 O O . PRO A 1 86 ? 15.541 -1.173 -1.800 1.00 96.75 86 PRO A O 1
ATOM 641 N N . GLU A 1 87 ? 17.586 -1.401 -2.687 1.00 97.00 87 GLU A N 1
ATOM 642 C CA . GLU A 1 87 ? 17.931 0.025 -2.608 1.00 97.00 87 GLU A CA 1
ATOM 643 C C . GLU A 1 87 ? 16.972 0.887 -3.443 1.00 97.00 87 GLU A C 1
ATOM 645 O O . GLU A 1 87 ? 16.384 1.851 -2.957 1.00 97.00 87 GLU A O 1
ATOM 650 N N . LYS A 1 88 ? 16.735 0.494 -4.702 1.00 96.31 88 LYS A N 1
ATOM 651 C CA . LYS A 1 88 ? 15.787 1.196 -5.577 1.00 96.31 88 LYS A CA 1
ATOM 652 C C . LYS A 1 88 ? 14.345 1.013 -5.106 1.00 96.31 88 LYS A C 1
ATOM 654 O O . LYS A 1 88 ? 13.562 1.954 -5.182 1.00 96.31 88 LYS A O 1
ATOM 659 N N . SER A 1 89 ? 13.997 -0.171 -4.603 1.00 96.75 89 SER A N 1
ATOM 660 C CA . SER A 1 89 ? 12.679 -0.431 -4.018 1.00 96.75 89 SER A CA 1
ATOM 661 C C . SER A 1 89 ? 12.394 0.489 -2.829 1.00 96.75 89 SER A C 1
ATOM 663 O O . SER A 1 89 ? 11.318 1.071 -2.745 1.00 96.75 89 SER A O 1
ATOM 665 N N . TRP A 1 90 ? 13.378 0.721 -1.961 1.00 96.69 90 TRP A N 1
ATOM 666 C CA . TRP A 1 90 ? 13.258 1.684 -0.870 1.00 96.69 90 TRP A CA 1
ATOM 667 C C . TRP A 1 90 ? 13.043 3.112 -1.392 1.00 96.69 90 TRP A C 1
ATOM 669 O O . TRP A 1 90 ? 12.063 3.769 -1.034 1.00 96.69 90 TRP A O 1
ATOM 679 N N . GLN A 1 91 ? 13.923 3.571 -2.287 1.00 97.19 91 GLN A N 1
ATOM 680 C CA . GLN A 1 91 ? 13.920 4.945 -2.799 1.00 97.19 91 GLN A CA 1
ATOM 681 C C . GLN A 1 91 ? 12.661 5.298 -3.602 1.00 97.19 91 GLN A C 1
ATOM 683 O O . GLN A 1 91 ? 12.157 6.411 -3.478 1.00 97.19 91 GLN A O 1
ATOM 688 N N . PHE A 1 92 ? 12.150 4.374 -4.419 1.00 93.75 92 PHE A N 1
ATOM 689 C CA . PHE A 1 92 ? 11.017 4.638 -5.315 1.00 93.75 92 PHE A CA 1
ATOM 690 C C . PHE A 1 92 ? 9.695 4.044 -4.832 1.00 93.75 92 PHE A C 1
ATOM 692 O O . PHE A 1 92 ? 8.636 4.503 -5.253 1.00 93.75 92 PHE A O 1
ATOM 699 N N . GLY A 1 93 ? 9.748 3.023 -3.981 1.00 92.44 93 GLY A N 1
ATOM 700 C CA . GLY A 1 93 ? 8.586 2.259 -3.544 1.00 92.44 93 GLY A CA 1
ATOM 701 C C . GLY A 1 93 ? 8.157 2.505 -2.100 1.00 92.44 93 GLY A C 1
ATOM 702 O O . GLY A 1 93 ? 7.034 2.154 -1.758 1.00 92.44 93 GLY A O 1
ATOM 703 N N . VAL A 1 94 ? 9.002 3.098 -1.251 1.00 95.19 94 VAL A N 1
ATOM 704 C CA . VAL A 1 94 ? 8.657 3.337 0.162 1.00 95.19 94 VAL A CA 1
ATOM 705 C C . VAL A 1 94 ? 8.761 4.814 0.509 1.00 95.19 94 VAL A C 1
ATOM 707 O O . VAL A 1 94 ? 7.756 5.437 0.838 1.00 95.19 94 VAL A O 1
ATOM 710 N N . VAL A 1 95 ? 9.954 5.401 0.370 1.00 96.25 95 VAL A N 1
ATOM 711 C CA . VAL A 1 95 ? 10.252 6.791 0.766 1.00 96.25 95 VAL A CA 1
ATOM 712 C C . VAL A 1 95 ? 9.202 7.820 0.310 1.00 96.25 95 VAL A C 1
ATOM 714 O O . VAL A 1 95 ? 8.755 8.592 1.159 1.00 96.25 95 VAL A O 1
ATOM 717 N N . PRO A 1 96 ? 8.765 7.860 -0.968 1.00 94.31 96 PRO A N 1
ATOM 718 C CA . PRO A 1 96 ? 7.814 8.879 -1.418 1.00 94.31 96 PRO A CA 1
ATOM 719 C C . PRO A 1 96 ? 6.399 8.695 -0.852 1.00 94.31 96 PRO A C 1
ATOM 721 O O . PRO A 1 96 ? 5.609 9.636 -0.890 1.00 94.31 96 PRO A O 1
ATOM 724 N N . PHE A 1 97 ? 6.072 7.510 -0.333 1.00 93.00 97 PHE A N 1
ATOM 725 C CA . PHE A 1 97 ? 4.731 7.170 0.130 1.00 93.00 97 PHE A CA 1
ATOM 726 C C . PHE A 1 97 ? 4.543 7.368 1.639 1.00 93.00 97 PHE A C 1
ATOM 728 O O . PHE A 1 97 ? 3.446 7.732 2.046 1.00 93.00 97 PHE A O 1
ATOM 735 N N . ILE A 1 98 ? 5.608 7.274 2.454 1.00 92.94 98 ILE A N 1
ATOM 736 C CA . ILE A 1 98 ? 5.540 7.341 3.933 1.00 92.94 98 ILE A CA 1
ATOM 737 C C . ILE A 1 98 ? 4.667 8.498 4.437 1.00 92.94 98 ILE A C 1
ATOM 739 O O . ILE A 1 98 ? 3.752 8.290 5.227 1.00 92.94 98 ILE A O 1
ATOM 743 N N . VAL A 1 99 ? 4.945 9.730 3.998 1.00 94.06 99 VAL A N 1
ATOM 744 C CA . VAL A 1 99 ? 4.218 10.914 4.492 1.00 94.06 99 VAL A CA 1
ATOM 745 C C . VAL A 1 99 ? 2.766 10.898 4.026 1.00 94.06 99 VAL A C 1
ATOM 747 O O . VAL A 1 99 ? 1.866 11.194 4.807 1.00 94.06 99 VAL A O 1
ATOM 750 N N . GLY A 1 100 ? 2.535 10.546 2.760 1.00 93.75 100 GLY A N 1
ATOM 751 C CA . GLY A 1 100 ? 1.188 10.467 2.205 1.00 93.75 100 GLY A CA 1
ATOM 752 C C . GLY A 1 100 ? 0.346 9.411 2.913 1.00 93.75 100 GLY A C 1
ATOM 753 O O . GLY A 1 100 ? -0.817 9.661 3.201 1.00 93.75 100 GLY A O 1
ATOM 754 N N . ASP A 1 101 ? 0.938 8.267 3.237 1.00 93.38 101 ASP A N 1
ATOM 755 C CA . ASP A 1 101 ? 0.248 7.151 3.875 1.00 93.38 101 ASP A CA 1
ATOM 756 C C . ASP A 1 101 ? -0.021 7.409 5.356 1.00 93.38 101 ASP A C 1
ATOM 758 O O . ASP A 1 101 ? -1.121 7.141 5.829 1.00 93.38 101 ASP A O 1
ATOM 762 N N . LEU A 1 102 ? 0.907 8.052 6.071 1.00 92.62 102 LEU A N 1
ATOM 763 C CA . LEU A 1 102 ? 0.667 8.487 7.451 1.00 92.62 102 LEU A CA 1
ATOM 764 C C . LEU A 1 102 ? -0.459 9.520 7.572 1.00 92.62 102 LEU A C 1
ATOM 766 O O . LEU A 1 102 ? -1.100 9.584 8.612 1.00 92.62 102 LEU A O 1
ATOM 770 N N . ILE A 1 103 ? -0.695 10.335 6.540 1.00 95.19 103 ILE A N 1
ATOM 771 C CA . ILE A 1 103 ? -1.826 11.276 6.511 1.00 95.19 103 ILE A CA 1
ATOM 772 C C . ILE A 1 103 ? -3.149 10.549 6.219 1.00 95.19 103 ILE A C 1
ATOM 774 O O . ILE A 1 103 ? -4.208 11.031 6.618 1.00 95.19 103 ILE A O 1
ATOM 778 N N . LYS A 1 104 ? -3.110 9.423 5.494 1.00 89.06 104 LYS A N 1
ATOM 779 C CA . LYS A 1 104 ? -4.311 8.643 5.147 1.00 89.06 104 LYS A CA 1
ATOM 780 C C . LYS A 1 104 ? -4.867 7.849 6.330 1.00 89.06 104 LYS A C 1
ATOM 782 O O . LYS A 1 104 ? -6.077 7.625 6.357 1.00 89.06 104 LYS A O 1
ATOM 787 N N . VAL A 1 105 ? -3.994 7.372 7.219 1.00 89.81 105 VAL A N 1
ATOM 788 C CA . VAL A 1 105 ? -4.340 6.564 8.403 1.00 89.81 105 VAL A CA 1
ATOM 789 C C . VAL A 1 105 ? -4.883 7.435 9.529 1.00 89.81 105 VAL A C 1
ATOM 791 O O . VAL A 1 105 ? -5.938 7.056 10.086 1.00 89.81 105 VAL A O 1
#

Solvent-accessible surface area (backbone atoms only — not comparable to full-atom values): 5481 Å² total; per-residue (Å²): 107,70,65,62,52,48,44,24,46,75,43,44,64,75,52,91,64,34,63,87,71,42,46,18,53,65,35,50,70,42,82,51,20,26,40,59,54,14,49,55,52,22,50,51,49,37,48,58,41,40,77,70,54,26,69,80,34,68,70,54,33,39,53,43,41,49,53,22,49,52,52,16,50,51,37,22,30,55,46,26,21,75,75,66,35,59,71,53,13,41,62,75,61,38,63,79,45,53,68,61,50,64,72,71,86

pLDDT: mean 95.03, std 2.98, range [82.69, 98.19]

Secondary structure (DSSP, 8-state):
-HHHHHHHHTT-S-STTTTTT--HHHHHTTTTHHHHHHHHHHHHHHHHHHTTTGGGSHHHHHHHHHHHHHHHHHHHHHHHHHHH-HHHHHHHHTTTTHHHHHHH-

Radius of gyration: 14.74 Å; Cα contacts (8 Å, |Δi|>4): 119; chains: 1; bounding box: 34×20×39 Å